Protein AF-X1KNB3-F1 (afdb_monomer)

InterPro domains:
  IPR004108 Iron hydrogenase, large subunit, C-terminal [PF02906] (6-120)
  IPR009016 Iron hydrogenase [SSF53920] (2-118)

Mean predicted aligned error: 5.31 Å

Nearest PDB structures (foldseek):
  8bj8-assembly1_A  TM=9.748E-01  e=2.072E-11  Desulfovibrio desulfuricans
  1hfe-assembly1_L  TM=9.754E-01  e=2.879E-11  Nitratidesulfovibrio vulgaris str. Hildenborough
  5la3-assembly2_B  TM=9.661E-01  e=1.814E-09  Clostridium pasteurianum
  6glz-assembly2_B  TM=9.683E-01  e=2.069E-09  Clostridium pasteurianum
  8zqd-assembly1_B  TM=9.636E-01  e=2.069E-09  Clostridium beijerinckii

Radius of gyration: 19.66 Å; Cα contacts (8 Å, |Δi|>4): 100; chains: 1; bounding box: 52×40×53 Å

Foldseek 3Di:
DCPPPDDPDDDDDDPVRVVVVCVVVVHPPVPDDDDQDDPPVRDDDPLRVQCPAFLSVVLSVVLVVQCVVVVDHDPDSDPPQRHDDDQKGWDWDDRPNDTDIDMTGDDDVSVVVVVVVVVVD

Organism: NCBI:txid412755

pLDDT: mean 92.34, std 6.71, range [53.78, 98.38]

Structure (mmCIF, N/CA/C/O backbone):
data_AF-X1KNB3-F1
#
_entry.id   AF-X1KNB3-F1
#
loop_
_atom_site.group_PDB
_atom_site.id
_atom_site.type_symbol
_atom_site.label_atom_id
_atom_site.label_alt_id
_atom_site.label_comp_id
_atom_site.label_asym_id
_atom_site.label_entity_id
_atom_site.label_seq_id
_atom_site.pdbx_PDB_ins_code
_atom_site.Cartn_x
_atom_site.Cartn_y
_atom_site.Cartn_z
_atom_site.occupancy
_atom_site.B_iso_or_equiv
_atom_site.auth_seq_id
_atom_site.auth_comp_id
_atom_site.auth_asym_id
_atom_site.auth_atom_id
_atom_site.pdbx_PDB_model_num
ATOM 1 N N . MET A 1 1 ? -8.804 16.640 -8.738 1.00 55.97 1 MET A N 1
ATOM 2 C CA . MET A 1 1 ? -7.573 16.547 -9.550 1.00 55.97 1 MET A CA 1
ATOM 3 C C . MET A 1 1 ? -7.376 17.792 -10.429 1.00 55.97 1 MET A C 1
ATOM 5 O O . MET A 1 1 ? -7.151 17.660 -11.626 1.00 55.97 1 MET A O 1
ATOM 9 N N . LYS A 1 2 ? -7.570 18.995 -9.856 1.00 53.78 2 LYS A N 1
ATOM 10 C CA . LYS A 1 2 ? -7.300 20.324 -10.455 1.00 53.78 2 LYS A CA 1
ATOM 11 C C . LYS A 1 2 ? -7.139 21.372 -9.338 1.00 53.78 2 LYS A C 1
ATOM 13 O O . LYS A 1 2 ? -7.703 22.459 -9.419 1.00 53.78 2 LYS A O 1
ATOM 18 N N . SER A 1 3 ? -6.466 21.023 -8.236 1.00 62.91 3 SER A N 1
ATOM 19 C CA . SER A 1 3 ? -6.394 21.924 -7.069 1.00 62.91 3 SER A CA 1
ATOM 20 C C . SER A 1 3 ? -5.585 23.198 -7.357 1.00 62.91 3 SER A C 1
ATOM 22 O O . SER A 1 3 ? -5.777 24.206 -6.688 1.00 62.91 3 SER A O 1
ATOM 24 N N . SER A 1 4 ? -4.705 23.154 -8.360 1.00 81.19 4 SER A N 1
ATOM 25 C CA . SER A 1 4 ? -3.796 24.229 -8.781 1.00 81.19 4 SER A CA 1
ATOM 26 C C . SER A 1 4 ? -4.141 24.824 -10.158 1.00 81.19 4 SER A C 1
ATOM 28 O O . SER A 1 4 ? -3.370 25.605 -10.707 1.00 81.19 4 SER A O 1
ATOM 30 N N . GLY A 1 5 ? -5.274 24.438 -10.759 1.00 88.38 5 GLY A N 1
ATOM 31 C CA . GLY A 1 5 ? -5.637 24.822 -12.132 1.00 88.38 5 GLY A CA 1
ATOM 32 C C . GLY A 1 5 ? -4.941 24.011 -13.236 1.00 88.38 5 GLY A C 1
ATOM 33 O O . GLY A 1 5 ? -5.310 24.147 -14.401 1.00 88.38 5 GLY A O 1
ATOM 34 N N . GLN A 1 6 ? -4.004 23.128 -12.879 1.00 88.50 6 GLN A N 1
ATOM 35 C CA . GLN A 1 6 ? -3.338 22.180 -13.779 1.00 88.50 6 GLN A CA 1
ATOM 36 C C . GLN A 1 6 ? -3.744 20.733 -13.455 1.00 88.50 6 GLN A C 1
ATOM 38 O O . GLN A 1 6 ? -4.414 20.482 -12.449 1.00 88.50 6 GLN A O 1
ATOM 43 N N . GLN A 1 7 ? -3.407 19.790 -14.339 1.00 89.38 7 GLN A N 1
ATOM 44 C CA . GLN A 1 7 ? -3.584 18.366 -14.054 1.00 89.38 7 GLN A CA 1
ATOM 45 C C . GLN A 1 7 ? -2.471 17.901 -13.114 1.00 89.38 7 GLN A C 1
ATOM 47 O O . GLN A 1 7 ? -1.306 18.177 -13.360 1.00 89.38 7 GLN A O 1
ATOM 52 N N . ASP A 1 8 ? -2.835 17.187 -12.048 1.00 90.62 8 ASP A N 1
ATOM 53 C CA . ASP A 1 8 ? -1.852 16.676 -11.080 1.00 90.62 8 ASP A CA 1
ATOM 54 C C . ASP A 1 8 ? -1.004 15.520 -11.667 1.00 90.62 8 ASP A C 1
ATOM 56 O O . ASP A 1 8 ? 0.074 15.223 -11.164 1.00 90.62 8 ASP A O 1
ATOM 60 N N . VAL A 1 9 ? -1.502 14.852 -12.721 1.00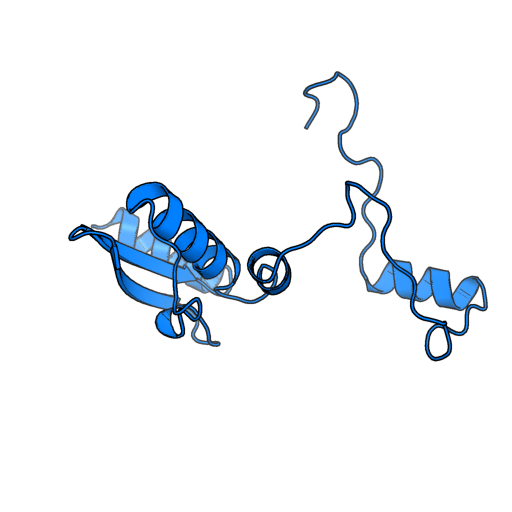 92.19 9 VAL A N 1
ATOM 61 C CA . VAL A 1 9 ? -0.835 13.760 -13.452 1.00 92.19 9 VAL A CA 1
ATOM 62 C C . VAL A 1 9 ? -1.107 13.926 -14.948 1.00 92.19 9 VAL A C 1
ATOM 64 O O . VAL A 1 9 ? -2.268 13.873 -15.360 1.00 92.19 9 VAL A O 1
ATOM 67 N N . ASP A 1 10 ? -0.055 14.088 -15.752 1.00 93.62 10 ASP A N 1
ATOM 68 C CA . ASP A 1 10 ? -0.169 14.269 -17.208 1.00 93.62 10 ASP A CA 1
ATOM 69 C C . ASP A 1 10 ? -0.355 12.944 -17.962 1.00 93.62 10 ASP A C 1
ATOM 71 O O . ASP A 1 10 ? -1.149 12.852 -18.899 1.00 93.62 10 ASP A O 1
ATOM 75 N N . VAL A 1 11 ? 0.383 11.901 -17.561 1.00 95.69 11 VAL A N 1
ATOM 76 C CA . VAL A 1 11 ? 0.422 10.598 -18.244 1.00 95.69 11 VAL A CA 1
ATOM 77 C C . VAL A 1 11 ? 0.556 9.468 -17.225 1.00 95.69 11 VAL A C 1
ATOM 79 O O . VAL A 1 11 ? 1.276 9.585 -16.238 1.00 95.69 11 VAL A O 1
ATOM 82 N N . VAL A 1 12 ? -0.110 8.341 -17.493 1.00 97.00 12 VAL A N 1
ATOM 83 C CA . VAL A 1 12 ? 0.016 7.100 -16.718 1.00 97.00 12 VAL A CA 1
ATOM 84 C C . VAL A 1 12 ? 0.479 5.984 -17.647 1.00 97.00 12 VAL A C 1
ATOM 86 O O . VAL A 1 12 ? -0.145 5.743 -18.677 1.00 97.00 12 VAL A O 1
ATOM 89 N N . LEU A 1 13 ? 1.553 5.291 -17.264 1.00 97.50 13 LEU A N 1
ATOM 90 C CA . LEU A 1 13 ? 2.061 4.115 -17.966 1.00 97.50 13 LEU A CA 1
ATOM 91 C C . LEU A 1 13 ? 1.861 2.869 -17.111 1.00 97.50 13 LEU A C 1
ATOM 93 O O . LEU A 1 13 ? 2.202 2.837 -15.929 1.00 97.50 13 LEU A O 1
ATOM 97 N N . THR A 1 14 ? 1.359 1.807 -17.725 1.00 98.19 14 THR A N 1
ATOM 98 C CA . THR A 1 14 ? 1.391 0.476 -17.125 1.00 98.19 14 THR A CA 1
ATOM 99 C C . THR A 1 14 ? 2.814 -0.079 -17.141 1.00 98.19 14 THR A C 1
ATOM 101 O O . THR A 1 14 ? 3.630 0.251 -18.005 1.00 98.19 14 THR A O 1
ATOM 104 N N . THR A 1 15 ? 3.103 -1.029 -16.248 1.00 97.44 15 THR A N 1
ATOM 105 C CA . THR A 1 15 ? 4.396 -1.735 -16.215 1.00 97.44 15 THR A CA 1
ATOM 106 C C . THR A 1 15 ? 4.763 -2.342 -17.574 1.00 97.44 15 THR A C 1
ATOM 108 O O . THR A 1 15 ? 5.929 -2.357 -17.961 1.00 97.44 15 THR A O 1
ATOM 111 N N . ARG A 1 16 ? 3.768 -2.814 -18.341 1.00 98.31 16 ARG A N 1
ATOM 112 C CA . ARG A 1 16 ? 3.988 -3.402 -19.673 1.00 98.31 16 ARG A CA 1
ATOM 113 C C . ARG A 1 16 ? 4.375 -2.363 -20.721 1.00 98.31 16 ARG A C 1
ATOM 115 O O . ARG A 1 16 ? 5.150 -2.688 -21.615 1.00 98.31 16 ARG A O 1
ATOM 122 N N . GLU A 1 17 ? 3.833 -1.153 -20.642 1.00 98.38 17 GLU A N 1
ATOM 123 C CA . GLU A 1 17 ? 4.187 -0.062 -21.556 1.00 98.38 17 GLU A CA 1
ATOM 124 C C . GLU A 1 17 ? 5.604 0.430 -21.281 1.00 98.38 17 GLU A C 1
ATOM 126 O O . GLU A 1 17 ? 6.410 0.478 -22.210 1.00 98.38 17 GLU A O 1
ATOM 131 N N . LEU A 1 18 ? 5.952 0.646 -20.009 1.00 97.94 18 LEU A N 1
ATOM 132 C CA . LEU A 1 18 ? 7.318 0.992 -19.618 1.00 97.94 18 LEU A CA 1
ATOM 133 C C . LEU A 1 18 ? 8.321 -0.082 -20.070 1.00 97.94 18 LEU A C 1
ATOM 135 O O . LEU A 1 18 ? 9.329 0.232 -20.699 1.00 97.94 18 LEU A O 1
ATOM 139 N N . ALA A 1 19 ? 8.013 -1.364 -19.849 1.00 97.81 19 ALA A N 1
ATOM 140 C CA . ALA A 1 19 ? 8.875 -2.462 -20.286 1.00 97.81 19 ALA A CA 1
ATOM 141 C C . ALA A 1 19 ? 9.082 -2.501 -21.813 1.00 97.81 19 ALA A C 1
ATOM 143 O O . ALA A 1 19 ? 10.146 -2.908 -22.280 1.00 97.81 19 ALA A O 1
ATOM 144 N N . ARG A 1 20 ? 8.090 -2.086 -22.614 1.00 98.25 20 ARG A N 1
ATOM 145 C CA . ARG A 1 20 ? 8.250 -1.963 -24.074 1.00 98.25 20 ARG A CA 1
ATOM 146 C C . ARG A 1 20 ? 9.173 -0.805 -24.438 1.00 98.25 20 ARG A C 1
ATOM 148 O O . ARG A 1 20 ? 10.022 -0.998 -25.300 1.00 98.25 20 ARG A O 1
ATOM 155 N N . MET A 1 21 ? 9.047 0.341 -23.769 1.00 98.12 21 MET A N 1
ATOM 156 C CA . MET A 1 21 ? 9.913 1.503 -24.000 1.00 98.12 21 MET A CA 1
ATOM 157 C C . MET A 1 21 ? 11.377 1.183 -23.689 1.00 98.12 21 MET A C 1
ATOM 159 O O . MET A 1 21 ? 12.241 1.446 -24.519 1.00 98.12 21 MET A O 1
ATOM 163 N N . VAL A 1 22 ? 11.647 0.531 -22.551 1.00 97.88 22 VAL A N 1
ATOM 164 C CA . VAL A 1 22 ? 12.998 0.076 -22.165 1.00 97.88 22 VAL A CA 1
ATOM 165 C C . VAL A 1 22 ? 13.608 -0.817 -23.253 1.00 97.88 22 VAL A C 1
ATOM 167 O O . VAL A 1 22 ? 14.736 -0.591 -23.686 1.00 97.88 22 VAL A O 1
ATOM 170 N N . LYS A 1 23 ? 12.834 -1.784 -23.768 1.00 97.19 23 LYS A N 1
ATOM 171 C CA . LYS A 1 23 ? 13.276 -2.672 -24.857 1.00 97.19 23 LYS A CA 1
ATOM 172 C C . LYS A 1 23 ? 13.5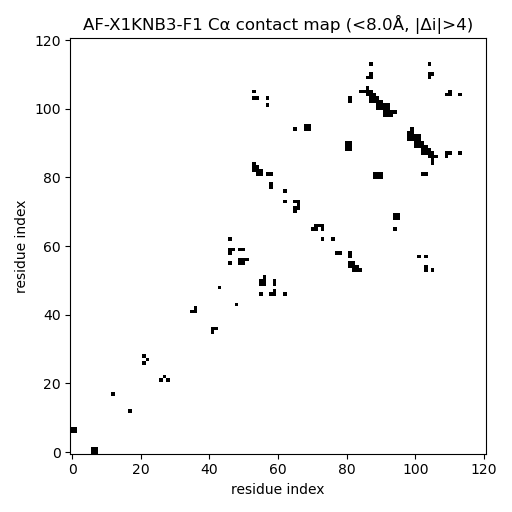11 -1.930 -26.173 1.00 97.19 23 LYS A C 1
ATOM 174 O O . LYS A 1 23 ? 14.492 -2.206 -26.853 1.00 97.19 23 LYS A O 1
ATOM 179 N N . GLN A 1 24 ? 12.625 -1.006 -26.545 1.00 98.06 24 GLN A N 1
ATOM 180 C CA . GLN A 1 24 ? 12.748 -0.214 -27.775 1.00 98.06 24 GLN A CA 1
ATOM 181 C C . GLN A 1 24 ? 13.941 0.745 -27.738 1.00 98.06 24 GLN A C 1
ATOM 183 O O . GLN A 1 24 ? 14.550 0.990 -28.774 1.00 98.06 24 GLN A O 1
ATOM 188 N N . ALA A 1 25 ? 14.297 1.243 -26.554 1.00 97.94 25 ALA A N 1
ATOM 189 C CA . ALA A 1 25 ? 15.484 2.060 -26.337 1.00 97.94 25 ALA A CA 1
ATOM 190 C C . ALA A 1 25 ? 16.798 1.252 -26.364 1.00 97.94 25 ALA A C 1
ATOM 192 O O . ALA A 1 25 ? 17.870 1.843 -26.289 1.00 97.94 25 ALA A O 1
ATOM 193 N N . GLY A 1 26 ? 16.735 -0.084 -26.467 1.00 97.19 26 GLY A N 1
ATOM 194 C CA . GLY A 1 26 ? 17.919 -0.947 -26.464 1.00 97.19 26 GLY A CA 1
ATOM 195 C C . GLY A 1 26 ? 18.612 -1.042 -25.101 1.00 97.19 26 GLY A C 1
ATOM 196 O O . GLY A 1 26 ? 19.798 -1.355 -25.048 1.00 97.19 26 GLY A O 1
ATOM 197 N N . ILE A 1 27 ? 17.896 -0.760 -24.008 1.00 97.50 27 ILE A N 1
ATOM 198 C CA . ILE A 1 27 ? 18.447 -0.775 -22.649 1.00 97.50 27 ILE A CA 1
ATOM 199 C C . ILE A 1 27 ? 18.502 -2.215 -22.126 1.00 97.50 27 ILE A C 1
ATOM 201 O O . ILE A 1 27 ? 17.477 -2.901 -22.051 1.00 97.50 27 ILE A O 1
ATOM 205 N N . ASP A 1 28 ? 19.688 -2.653 -21.700 1.00 96.56 28 ASP A N 1
ATOM 206 C CA . ASP A 1 28 ? 19.882 -3.929 -21.007 1.00 96.56 28 ASP A CA 1
ATOM 207 C C . ASP A 1 28 ? 19.523 -3.807 -19.522 1.00 96.56 28 ASP A C 1
ATOM 209 O O . ASP A 1 28 ? 20.377 -3.638 -18.656 1.00 96.56 28 ASP A O 1
ATOM 213 N N . PHE A 1 29 ? 18.222 -3.881 -19.239 1.00 96.06 29 PHE A N 1
ATOM 214 C CA . PHE A 1 29 ? 17.677 -3.690 -17.894 1.00 96.06 29 PHE A CA 1
ATOM 215 C C . PHE A 1 29 ? 18.235 -4.670 -16.850 1.00 96.06 29 PHE A C 1
ATOM 217 O O . PHE A 1 29 ? 18.309 -4.325 -15.677 1.00 96.06 29 PHE A O 1
ATOM 224 N N . VAL A 1 30 ? 18.613 -5.887 -17.257 1.00 96.12 30 VAL A N 1
ATOM 225 C CA . VAL A 1 30 ? 19.070 -6.939 -16.329 1.00 96.12 30 VAL A CA 1
ATOM 226 C C . VAL A 1 30 ? 20.437 -6.604 -15.736 1.00 96.12 30 VAL A C 1
ATOM 228 O O . VAL A 1 30 ? 20.707 -6.970 -14.596 1.00 96.12 30 VAL A O 1
ATOM 231 N N . ASN A 1 31 ? 21.278 -5.902 -16.497 1.00 96.94 31 ASN A N 1
ATOM 232 C CA . ASN A 1 31 ? 22.660 -5.599 -16.127 1.00 96.94 31 ASN A CA 1
ATOM 233 C C . ASN A 1 31 ? 22.879 -4.122 -15.763 1.00 96.94 31 ASN A C 1
ATOM 235 O O . ASN A 1 31 ? 24.022 -3.668 -15.701 1.00 96.94 31 ASN A O 1
ATOM 239 N N . LEU A 1 32 ? 21.805 -3.358 -15.538 1.00 96.31 32 LEU A N 1
ATOM 240 C CA . LEU A 1 32 ? 21.920 -1.986 -15.046 1.00 96.31 32 LEU A CA 1
ATOM 241 C C . LEU A 1 32 ? 22.496 -1.965 -13.627 1.00 96.31 32 LEU A C 1
ATOM 243 O O . LEU A 1 32 ? 22.169 -2.804 -12.789 1.00 96.31 32 LEU A O 1
ATOM 247 N N . VAL A 1 33 ? 23.341 -0.971 -13.362 1.00 96.88 33 VAL A N 1
ATOM 248 C CA . VAL A 1 33 ? 23.833 -0.693 -12.011 1.00 96.88 33 VAL A CA 1
ATOM 249 C C . VAL A 1 33 ? 22.696 -0.074 -11.199 1.00 96.88 33 VAL A C 1
ATOM 251 O O . VAL A 1 33 ? 21.925 0.730 -11.719 1.00 96.88 33 VAL A O 1
ATOM 254 N N . GLU A 1 34 ? 22.582 -0.458 -9.928 1.00 95.19 34 GLU A N 1
ATOM 255 C CA . GLU A 1 34 ? 21.610 0.151 -9.024 1.00 95.19 34 GLU A CA 1
ATOM 256 C C . GLU A 1 34 ? 21.957 1.616 -8.749 1.00 95.19 34 GLU A C 1
ATOM 258 O O . GLU A 1 34 ? 23.102 1.965 -8.452 1.00 95.19 34 GLU A O 1
ATOM 263 N N . GLU A 1 35 ? 20.937 2.467 -8.784 1.00 94.19 35 GLU A N 1
ATOM 264 C CA . GLU A 1 35 ? 21.040 3.883 -8.454 1.00 94.19 35 GLU A CA 1
ATOM 265 C C . GLU A 1 35 ? 19.994 4.256 -7.402 1.00 94.19 35 GLU A C 1
ATOM 267 O O . GLU A 1 35 ? 18.977 3.580 -7.222 1.00 94.19 35 GLU A O 1
ATOM 272 N N . LYS A 1 36 ? 20.260 5.339 -6.670 1.00 93.38 36 LYS A N 1
ATOM 273 C CA . LYS A 1 36 ? 19.316 5.871 -5.685 1.00 93.38 36 LYS A CA 1
ATOM 274 C C . LYS A 1 36 ? 18.248 6.702 -6.387 1.00 93.38 36 LYS A C 1
ATOM 276 O O . LYS A 1 36 ? 18.541 7.398 -7.351 1.00 93.38 36 LYS A O 1
ATOM 281 N N . PHE A 1 37 ? 17.033 6.674 -5.849 1.00 91.69 37 PHE A N 1
ATOM 282 C CA . PHE A 1 37 ? 15.997 7.628 -6.237 1.00 91.69 37 PHE A CA 1
ATOM 283 C C . PHE A 1 37 ? 16.366 9.054 -5.801 1.00 91.69 37 PHE A C 1
ATOM 285 O O . PHE A 1 37 ? 17.085 9.241 -4.817 1.00 91.69 37 PHE A O 1
ATOM 292 N N . ASP A 1 38 ? 15.826 10.048 -6.505 1.00 93.44 38 ASP A N 1
ATOM 293 C CA . ASP A 1 38 ? 16.049 11.464 -6.209 1.00 93.44 38 ASP A CA 1
ATOM 294 C C . ASP A 1 38 ? 15.398 11.907 -4.891 1.00 93.44 38 ASP A C 1
ATOM 296 O O . ASP A 1 38 ? 14.261 11.551 -4.576 1.00 93.44 38 ASP A O 1
ATOM 300 N N . GLU A 1 39 ? 16.076 12.767 -4.134 1.00 92.31 39 GLU A N 1
ATOM 301 C CA . GLU A 1 39 ? 15.509 13.402 -2.943 1.00 92.31 39 GLU A CA 1
ATOM 302 C C . GLU A 1 39 ? 14.748 14.697 -3.300 1.00 92.31 39 GLU A C 1
ATOM 304 O O . GLU A 1 39 ? 15.179 15.445 -4.179 1.00 92.31 39 GLU A O 1
ATOM 309 N N . PRO A 1 40 ? 13.622 15.008 -2.619 1.00 87.38 40 PRO A N 1
ATOM 310 C CA . PRO A 1 40 ? 13.063 14.296 -1.462 1.00 87.38 40 PRO A CA 1
ATOM 311 C C . PRO A 1 40 ? 12.036 13.200 -1.813 1.00 87.38 40 PRO A C 1
ATOM 313 O O . PRO A 1 40 ? 11.595 12.476 -0.924 1.00 87.38 40 PRO A O 1
ATOM 316 N N . LEU A 1 41 ? 11.620 13.081 -3.077 1.00 88.75 41 LEU A N 1
ATOM 317 C CA . LEU A 1 41 ? 10.458 12.264 -3.470 1.00 88.75 41 LEU A CA 1
ATOM 318 C C . LEU A 1 41 ? 10.750 10.761 -3.621 1.00 88.75 41 LEU A C 1
ATOM 320 O O . LEU A 1 41 ? 9.823 9.972 -3.775 1.00 88.75 41 LEU A O 1
ATOM 324 N N . GLY A 1 42 ? 12.016 10.358 -3.554 1.00 83.69 42 GLY A N 1
ATOM 325 C CA . GLY A 1 42 ? 12.472 8.971 -3.602 1.00 83.69 42 GLY A CA 1
ATOM 326 C C . GLY A 1 42 ? 12.518 8.260 -2.249 1.00 83.69 42 GLY A C 1
ATOM 327 O O . GLY A 1 42 ? 12.791 7.060 -2.194 1.00 83.69 42 GLY A O 1
ATOM 328 N N . ILE A 1 43 ? 12.275 8.977 -1.148 1.00 88.94 43 ILE A N 1
ATOM 329 C CA . ILE A 1 43 ? 12.331 8.418 0.205 1.00 88.94 43 ILE A CA 1
ATOM 330 C C . ILE A 1 43 ? 11.071 7.580 0.460 1.00 88.94 43 ILE A C 1
ATOM 332 O O . ILE A 1 43 ? 9.949 8.067 0.338 1.00 88.94 43 ILE A O 1
ATOM 336 N N . SER A 1 44 ? 11.255 6.320 0.856 1.00 89.06 44 SER A N 1
ATOM 337 C CA . SER A 1 44 ? 10.174 5.370 1.145 1.00 89.06 44 SER A CA 1
ATOM 338 C C . SER A 1 44 ? 10.386 4.684 2.498 1.00 89.06 44 SER A C 1
ATOM 340 O O . SER A 1 44 ? 11.501 4.626 3.017 1.00 89.06 44 SER A O 1
ATOM 342 N N . THR A 1 45 ? 9.313 4.151 3.081 1.00 91.50 45 THR A N 1
ATOM 343 C CA . THR A 1 45 ? 9.332 3.392 4.341 1.00 91.50 45 THR A CA 1
ATOM 344 C C . THR A 1 45 ? 8.896 1.948 4.104 1.00 91.50 45 THR A C 1
ATOM 346 O O . THR A 1 45 ? 8.235 1.641 3.113 1.00 91.50 45 THR A O 1
ATOM 349 N N . GLY A 1 46 ? 9.179 1.046 5.050 1.00 88.31 46 GLY A N 1
ATOM 350 C CA . GLY A 1 46 ? 8.695 -0.339 4.960 1.00 88.31 46 GLY A CA 1
ATOM 351 C C . GLY A 1 46 ? 7.166 -0.448 4.851 1.00 88.31 46 GLY A C 1
ATOM 352 O O . GLY A 1 46 ? 6.665 -1.357 4.196 1.00 88.31 46 GLY A O 1
ATOM 353 N N . ALA A 1 47 ? 6.425 0.503 5.432 1.00 88.62 47 ALA A N 1
ATOM 354 C CA . ALA A 1 47 ? 4.971 0.586 5.299 1.00 88.62 47 ALA A CA 1
ATOM 355 C C . ALA A 1 47 ? 4.533 1.003 3.879 1.00 88.62 47 ALA A C 1
ATOM 357 O O . ALA A 1 47 ? 3.568 0.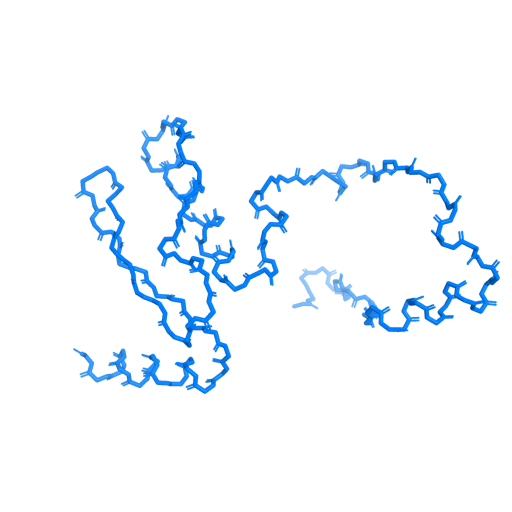458 3.348 1.00 88.62 47 ALA A O 1
ATOM 358 N N . ALA A 1 48 ? 5.264 1.921 3.238 1.00 89.25 48 ALA A N 1
ATOM 359 C CA . ALA A 1 48 ? 5.003 2.317 1.854 1.00 89.25 48 ALA A CA 1
ATOM 360 C C . ALA A 1 48 ? 5.325 1.185 0.861 1.00 89.25 48 ALA A C 1
ATOM 362 O O . ALA A 1 48 ? 4.589 0.976 -0.100 1.00 89.25 48 ALA A O 1
ATOM 363 N N . THR A 1 49 ? 6.368 0.391 1.119 1.00 91.44 49 THR A N 1
ATOM 364 C CA . THR A 1 49 ? 6.747 -0.741 0.258 1.00 91.44 49 THR A CA 1
ATOM 365 C C . THR A 1 49 ? 5.667 -1.826 0.183 1.00 91.44 49 THR A C 1
ATOM 367 O O . THR A 1 49 ? 5.452 -2.408 -0.878 1.00 91.44 49 THR A O 1
ATOM 370 N N . ILE A 1 50 ? 4.953 -2.103 1.279 1.00 91.62 50 ILE A N 1
ATOM 371 C CA . ILE A 1 50 ? 3.941 -3.175 1.316 1.00 91.62 50 ILE A CA 1
ATOM 372 C C . ILE A 1 50 ? 2.575 -2.760 0.755 1.00 91.62 50 ILE A C 1
ATOM 374 O O . ILE A 1 50 ? 1.695 -3.608 0.624 1.00 91.62 50 ILE A O 1
ATOM 378 N N . PHE A 1 51 ? 2.384 -1.487 0.399 1.00 91.56 51 PHE A N 1
ATOM 379 C CA . PHE A 1 51 ? 1.076 -0.892 0.101 1.00 91.56 51 PHE A CA 1
ATOM 380 C C . PHE A 1 51 ? 0.305 -1.598 -1.028 1.00 91.56 51 PHE A C 1
ATOM 382 O O . PHE A 1 51 ? -0.918 -1.694 -0.977 1.00 91.56 51 PHE A O 1
ATOM 389 N N . ALA A 1 52 ? 1.016 -2.121 -2.033 1.00 90.00 52 ALA A N 1
ATOM 390 C CA . ALA A 1 52 ? 0.425 -2.784 -3.199 1.00 90.00 52 ALA A CA 1
ATOM 391 C C . ALA A 1 52 ? -0.010 -4.243 -2.950 1.00 90.00 52 ALA A C 1
ATOM 393 O O . ALA A 1 52 ? -0.713 -4.821 -3.780 1.00 90.00 52 ALA A O 1
ATOM 394 N N . A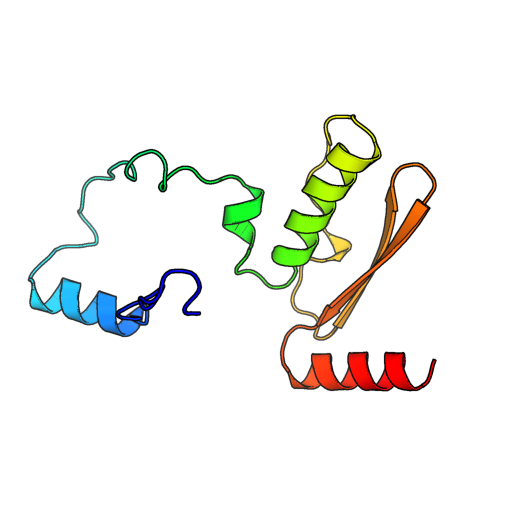SN A 1 53 ? 0.377 -4.845 -1.822 1.00 92.06 53 ASN A N 1
ATOM 395 C CA . ASN A 1 53 ? -0.065 -6.188 -1.460 1.00 92.06 53 ASN A CA 1
ATOM 396 C C . ASN A 1 53 ? -1.453 -6.132 -0.814 1.00 92.06 53 ASN A C 1
ATOM 398 O O . ASN A 1 53 ? -1.802 -5.172 -0.124 1.00 92.06 53 ASN A O 1
ATOM 402 N N . THR A 1 54 ? -2.260 -7.181 -0.990 1.00 92.56 54 THR A N 1
ATOM 403 C CA . THR A 1 54 ? -3.563 -7.242 -0.317 1.00 92.56 54 THR A CA 1
ATOM 404 C C . THR A 1 54 ? -3.382 -7.223 1.207 1.00 92.56 54 THR A C 1
ATOM 406 O O . THR A 1 54 ? -2.602 -7.991 1.763 1.00 92.56 54 THR A O 1
ATOM 409 N N . GLY A 1 55 ? -4.062 -6.286 1.875 1.00 92.88 55 GLY A N 1
ATOM 410 C CA . GLY A 1 55 ? -3.880 -6.007 3.306 1.00 92.88 55 GLY A CA 1
ATOM 411 C C . GLY A 1 55 ? -2.758 -5.023 3.645 1.00 92.88 55 GLY A C 1
ATOM 412 O O . GLY A 1 55 ? -2.771 -4.464 4.736 1.00 92.88 55 GLY A O 1
ATOM 413 N N . GLY A 1 56 ? -1.853 -4.720 2.711 1.00 94.12 56 GLY A N 1
ATOM 414 C CA . GLY A 1 56 ? -0.704 -3.845 2.949 1.00 94.12 56 GLY A CA 1
ATOM 415 C C . GLY A 1 56 ? -1.075 -2.406 3.306 1.00 94.12 56 GLY A C 1
ATOM 416 O O . GLY A 1 56 ? -0.481 -1.827 4.209 1.00 94.12 56 GLY A O 1
ATOM 417 N N . VAL A 1 57 ? -2.113 -1.849 2.671 1.00 95.19 57 VAL A N 1
ATOM 418 C CA . VAL A 1 57 ? -2.660 -0.528 3.039 1.00 95.19 57 VAL A CA 1
ATOM 419 C C . VAL A 1 57 ? -3.185 -0.517 4.476 1.00 95.19 57 VAL A C 1
ATOM 421 O O . VAL A 1 57 ? -2.921 0.423 5.221 1.00 95.19 57 VAL A O 1
ATOM 424 N N . MET A 1 58 ? -3.917 -1.564 4.872 1.00 96.00 58 MET A N 1
ATOM 425 C CA . MET A 1 58 ? -4.471 -1.677 6.223 1.00 96.00 58 MET A CA 1
ATOM 426 C C . MET A 1 58 ? -3.348 -1.816 7.253 1.00 96.00 58 MET A C 1
ATOM 428 O O . MET A 1 58 ? -3.354 -1.126 8.264 1.00 96.00 58 MET A O 1
ATOM 432 N N . GLU A 1 59 ? -2.346 -2.648 6.969 1.00 95.06 59 GLU A N 1
ATOM 433 C CA . GLU A 1 59 ? -1.167 -2.809 7.819 1.00 95.06 59 GLU A CA 1
ATOM 434 C C . GLU A 1 59 ? -0.384 -1.498 7.978 1.00 95.06 59 GLU A C 1
ATOM 436 O O . GLU A 1 59 ? -0.044 -1.117 9.095 1.00 95.06 59 GLU A O 1
ATOM 441 N N . ALA A 1 60 ? -0.148 -0.765 6.886 1.00 94.62 60 ALA A N 1
ATOM 442 C CA . ALA A 1 60 ? 0.501 0.542 6.932 1.00 94.62 60 ALA A CA 1
ATOM 443 C C . ALA A 1 60 ? -0.287 1.541 7.798 1.00 94.62 60 ALA A C 1
ATOM 445 O O . ALA A 1 60 ? 0.299 2.229 8.633 1.00 94.62 60 ALA A O 1
ATOM 446 N N . ALA A 1 61 ? -1.615 1.577 7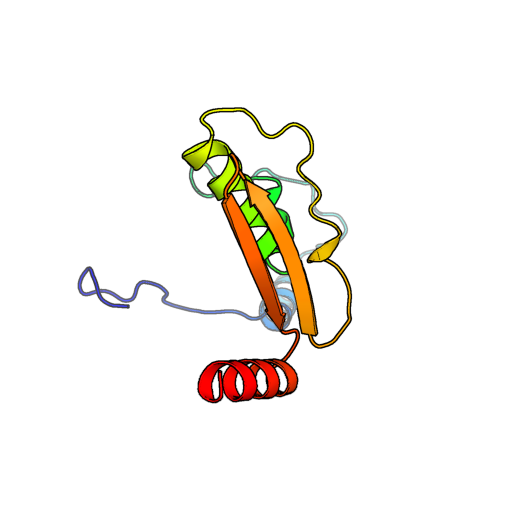.642 1.00 94.31 61 ALA A N 1
ATOM 447 C CA . ALA A 1 61 ? -2.485 2.433 8.441 1.00 94.31 61 ALA A CA 1
ATOM 448 C C . ALA A 1 61 ? -2.453 2.064 9.931 1.00 94.31 61 ALA A C 1
ATOM 450 O O . ALA A 1 61 ? -2.368 2.957 10.768 1.00 94.31 61 ALA A O 1
ATOM 451 N N . LEU A 1 62 ? -2.468 0.770 10.268 1.00 94.12 62 LEU A N 1
ATOM 452 C CA . LEU A 1 62 ? -2.390 0.282 11.648 1.00 94.12 62 LEU A CA 1
ATOM 453 C C . LEU A 1 62 ? -1.057 0.635 12.311 1.00 94.12 62 LEU A C 1
ATOM 455 O O . LEU A 1 62 ? -1.059 1.114 13.444 1.00 94.12 62 LEU A O 1
ATOM 459 N N . ARG A 1 63 ? 0.065 0.473 11.592 1.00 94.31 63 ARG A N 1
ATOM 460 C CA . ARG A 1 63 ? 1.396 0.873 12.077 1.00 94.31 63 ARG A CA 1
ATOM 461 C C . ARG A 1 63 ? 1.419 2.352 12.459 1.00 94.31 63 ARG A C 1
ATOM 463 O O . ARG A 1 63 ? 1.824 2.693 13.563 1.00 94.31 63 ARG A O 1
ATOM 470 N N . SER A 1 64 ? 0.937 3.225 11.573 1.00 93.50 64 SER A N 1
ATOM 471 C CA . SER A 1 64 ? 0.903 4.667 11.840 1.00 93.50 64 SER A CA 1
ATOM 472 C C . SER A 1 64 ? -0.108 5.045 12.924 1.00 93.50 64 SER A C 1
ATOM 474 O O . SER A 1 64 ? 0.206 5.854 13.792 1.00 93.50 64 SER A O 1
ATOM 476 N N . ALA A 1 65 ? -1.310 4.464 12.903 1.00 92.94 65 ALA A N 1
ATOM 477 C CA . ALA A 1 65 ? -2.347 4.753 13.889 1.00 92.94 65 ALA A CA 1
ATOM 478 C C . ALA A 1 65 ? -1.899 4.382 15.307 1.00 92.94 65 ALA A C 1
ATOM 480 O O . ALA A 1 65 ? -2.136 5.158 16.229 1.00 92.94 65 ALA A O 1
ATOM 481 N N . TYR A 1 66 ? -1.210 3.248 15.478 1.00 93.12 66 TYR A N 1
ATOM 482 C CA . TYR A 1 66 ? -0.678 2.838 16.775 1.00 93.12 66 TYR A CA 1
ATOM 483 C C . TYR A 1 66 ? 0.257 3.899 17.362 1.00 93.12 66 TYR A C 1
ATOM 485 O O . TYR A 1 66 ? 0.051 4.333 18.495 1.00 93.12 66 TYR A O 1
ATOM 493 N N . GLU A 1 67 ? 1.257 4.352 16.603 1.00 93.00 67 GLU A N 1
ATOM 494 C CA . GLU A 1 67 ? 2.235 5.320 17.116 1.00 93.00 67 GLU A CA 1
ATOM 495 C C . GLU A 1 67 ? 1.613 6.699 17.359 1.00 93.00 67 GLU A C 1
ATOM 497 O O . GLU A 1 67 ? 1.919 7.342 18.362 1.00 93.00 67 GLU A O 1
ATOM 502 N N . ILE A 1 68 ? 0.692 7.137 16.491 1.00 93.38 68 ILE A N 1
ATOM 503 C CA . ILE A 1 68 ? -0.011 8.421 16.641 1.00 93.38 68 ILE A CA 1
ATOM 504 C C . ILE A 1 68 ? -0.899 8.427 17.891 1.00 93.38 68 ILE A C 1
ATOM 506 O O . ILE A 1 68 ? -0.927 9.422 18.612 1.00 93.38 68 ILE A O 1
ATOM 510 N N . VAL A 1 69 ? -1.634 7.340 18.144 1.00 92.81 69 VAL A N 1
ATOM 511 C CA . VAL A 1 69 ? -2.571 7.249 19.275 1.00 92.81 69 VAL A CA 1
ATOM 512 C C . VAL A 1 69 ? -1.827 7.034 20.589 1.00 92.81 69 VAL A C 1
ATOM 514 O O . VAL A 1 69 ? -2.107 7.717 21.568 1.00 92.81 69 VAL A O 1
ATOM 517 N N . THR A 1 70 ? -0.869 6.106 20.617 1.00 91.88 70 THR A N 1
ATOM 518 C CA . THR A 1 70 ? -0.178 5.725 21.860 1.00 91.88 70 THR A CA 1
ATOM 519 C C . THR A 1 70 ? 0.982 6.655 22.218 1.00 91.88 70 THR A C 1
ATOM 521 O O . THR A 1 70 ? 1.433 6.652 23.365 1.00 91.88 70 THR A O 1
ATOM 524 N N . GLY A 1 71 ? 1.533 7.387 21.241 1.00 93.06 71 GLY A N 1
ATOM 525 C CA . GLY A 1 71 ? 2.798 8.115 21.374 1.00 93.06 71 GLY A CA 1
ATOM 526 C C . GLY A 1 71 ? 4.020 7.210 21.592 1.00 93.06 71 GLY A C 1
ATOM 527 O O . GLY A 1 71 ? 5.093 7.705 21.938 1.00 93.06 71 GLY A O 1
ATOM 528 N N . LYS A 1 72 ? 3.867 5.887 21.443 1.00 91.38 72 LYS A N 1
ATOM 529 C CA . LYS A 1 72 ? 4.912 4.879 21.662 1.00 91.38 72 LYS A CA 1
ATOM 530 C C . LYS A 1 72 ? 5.354 4.301 20.325 1.00 91.38 72 LYS A C 1
ATOM 532 O O . LYS A 1 72 ? 4.537 4.092 19.436 1.00 91.38 72 LYS A O 1
ATOM 537 N N . VAL A 1 73 ? 6.641 3.979 20.227 1.00 91.25 73 VAL A N 1
ATOM 538 C CA . VAL A 1 73 ? 7.196 3.270 19.069 1.00 91.25 73 VAL A CA 1
ATOM 539 C C . VAL A 1 73 ? 6.615 1.860 19.020 1.00 91.25 73 VAL A C 1
ATOM 541 O O . VAL A 1 73 ? 6.631 1.144 20.027 1.00 91.25 73 VAL A O 1
ATOM 544 N N . LEU A 1 74 ? 6.107 1.459 17.857 1.00 90.25 74 LEU A N 1
ATOM 545 C CA . LEU A 1 74 ? 5.589 0.115 17.647 1.00 90.25 74 LEU A CA 1
ATOM 546 C C . LEU A 1 74 ? 6.760 -0.866 17.493 1.00 90.25 74 LEU A C 1
ATOM 548 O O . LEU A 1 74 ? 7.542 -0.771 16.551 1.00 90.25 74 LEU A O 1
ATOM 552 N N . THR A 1 75 ? 6.893 -1.815 18.421 1.00 87.69 75 THR A N 1
ATOM 553 C CA . THR A 1 75 ? 8.014 -2.772 18.416 1.00 87.69 75 THR A CA 1
ATOM 554 C C . THR A 1 75 ? 7.817 -3.918 17.432 1.00 87.69 75 THR A C 1
ATOM 556 O O . THR A 1 75 ? 8.785 -4.367 16.825 1.00 87.69 75 THR A O 1
ATOM 559 N N . ASP A 1 76 ? 6.579 -4.393 17.284 1.00 88.56 76 ASP A N 1
ATOM 560 C CA . ASP A 1 76 ? 6.209 -5.417 16.310 1.00 88.56 76 ASP A CA 1
ATOM 561 C C . ASP A 1 76 ? 5.316 -4.794 15.241 1.00 88.56 76 ASP A C 1
ATOM 563 O O . ASP A 1 76 ? 4.181 -4.395 15.496 1.00 88.56 76 ASP A O 1
ATOM 567 N N . VAL A 1 77 ? 5.872 -4.664 14.043 1.00 89.00 77 VAL A N 1
ATOM 568 C CA . VAL A 1 77 ? 5.217 -3.998 12.919 1.00 89.00 77 VAL A CA 1
ATOM 569 C C . VAL A 1 77 ? 4.394 -4.970 12.069 1.00 89.00 77 VAL A C 1
ATOM 571 O O . VAL A 1 77 ? 3.709 -4.530 11.143 1.00 89.00 77 VAL A O 1
ATOM 574 N N . GLU A 1 78 ? 4.463 -6.279 12.327 1.00 90.81 78 GLU A N 1
ATOM 575 C CA . GLU A 1 78 ? 3.844 -7.296 11.481 1.00 90.81 78 GLU A CA 1
ATOM 576 C C . GLU A 1 78 ? 2.417 -7.635 11.924 1.00 90.81 78 GLU A C 1
ATOM 578 O O . GLU A 1 78 ? 2.172 -8.426 12.830 1.00 90.81 78 GLU A O 1
ATOM 583 N N . PHE A 1 79 ? 1.431 -7.107 11.199 1.00 91.12 79 PHE A N 1
ATOM 584 C CA . PHE A 1 79 ? 0.029 -7.464 11.418 1.00 91.12 79 PHE A CA 1
ATOM 585 C C . PHE A 1 79 ? -0.362 -8.655 10.535 1.00 91.12 79 PHE A C 1
ATOM 587 O O . PHE A 1 79 ? -1.011 -8.508 9.498 1.00 91.12 79 PHE A O 1
ATOM 594 N N . HIS A 1 80 ? 0.029 -9.868 10.934 1.00 91.88 80 HIS A N 1
ATOM 595 C CA . HIS A 1 80 ? -0.235 -11.080 10.143 1.00 91.88 80 HIS A CA 1
ATOM 596 C C . HIS A 1 80 ? -1.723 -11.324 9.851 1.00 91.88 80 HIS A C 1
ATOM 598 O O . HIS A 1 80 ? -2.048 -11.874 8.803 1.00 91.88 80 HIS A O 1
ATOM 604 N N . SER A 1 81 ? -2.624 -10.875 10.729 1.00 91.00 81 SER A N 1
ATOM 605 C CA . SER A 1 81 ? -4.077 -11.048 10.596 1.00 91.00 81 SER A CA 1
ATOM 606 C C . SER A 1 81 ? -4.690 -10.345 9.377 1.00 91.00 81 SER A C 1
ATOM 608 O O . SER A 1 81 ? -5.769 -10.730 8.930 1.00 91.00 81 SER A O 1
ATOM 610 N N . VAL A 1 82 ? -4.017 -9.334 8.812 1.00 92.12 82 VAL A N 1
ATOM 611 C CA . VAL A 1 82 ? -4.490 -8.620 7.610 1.00 92.12 82 VAL A CA 1
ATOM 612 C C . VAL A 1 82 ? -3.800 -9.079 6.323 1.00 92.12 82 VAL A C 1
ATOM 614 O O . VAL A 1 82 ? -4.281 -8.761 5.229 1.00 92.12 82 VAL A O 1
ATOM 617 N N . ARG A 1 83 ? -2.723 -9.867 6.431 1.00 92.50 83 ARG A N 1
ATOM 618 C CA . ARG A 1 83 ? -2.007 -10.476 5.300 1.00 92.50 83 ARG A CA 1
ATOM 619 C C . ARG A 1 83 ? -2.698 -11.770 4.855 1.00 92.50 83 ARG A C 1
ATOM 621 O O . ARG A 1 83 ? -3.402 -12.403 5.629 1.00 92.50 83 ARG A O 1
ATOM 628 N N . GLY A 1 84 ? -2.464 -12.186 3.611 1.00 90.69 84 GLY A N 1
ATOM 629 C CA . GLY A 1 84 ? -2.956 -13.463 3.082 1.00 90.69 84 GLY A CA 1
ATOM 630 C C . GLY A 1 84 ? -3.760 -13.320 1.796 1.00 90.69 84 GLY A C 1
ATOM 631 O O . GLY A 1 84 ? -3.847 -12.241 1.216 1.00 90.69 84 GLY A O 1
ATOM 632 N N . TRP A 1 85 ? -4.345 -14.427 1.339 1.00 91.94 85 TRP A N 1
ATOM 633 C CA . TRP A 1 85 ? -5.043 -14.508 0.050 1.00 91.94 85 TRP A CA 1
ATOM 634 C C . TRP A 1 85 ? -6.538 -14.817 0.172 1.00 91.94 85 TRP A C 1
ATOM 636 O O . TRP A 1 85 ? -7.213 -14.881 -0.857 1.00 91.94 85 TRP A O 1
ATOM 646 N N . GLU A 1 86 ? -7.086 -14.973 1.388 1.00 92.38 86 GLU A N 1
ATOM 647 C CA . GLU A 1 86 ? -8.537 -15.108 1.550 1.00 92.38 86 GLU A CA 1
ATOM 648 C C . GLU A 1 86 ? -9.283 -13.913 0.938 1.00 92.38 86 GLU A C 1
ATOM 650 O O . GLU A 1 86 ? -8.774 -12.790 0.854 1.00 92.38 86 GLU A O 1
ATOM 655 N N . GLY A 1 87 ? -10.515 -14.155 0.494 1.00 93.25 87 GLY A N 1
ATOM 656 C CA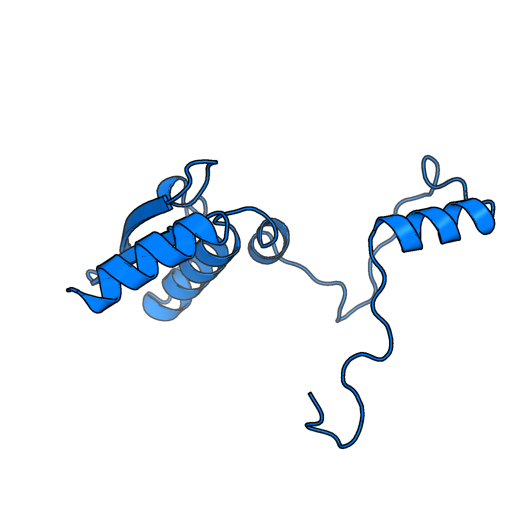 . GLY A 1 87 ? -11.325 -13.124 -0.148 1.00 93.25 87 GLY A CA 1
ATOM 657 C C . GLY A 1 87 ? -11.698 -11.973 0.787 1.00 93.25 87 GLY A C 1
ATOM 658 O O . GLY A 1 87 ? -11.655 -10.812 0.384 1.00 93.25 87 GLY A O 1
ATOM 659 N N . ILE A 1 88 ? -12.044 -12.292 2.034 1.00 95.31 88 ILE A N 1
ATOM 660 C CA . ILE A 1 88 ? -12.323 -11.332 3.104 1.00 95.31 88 ILE A CA 1
ATOM 661 C C . ILE A 1 88 ? -11.548 -11.793 4.334 1.00 95.31 88 ILE A C 1
ATOM 663 O O . ILE A 1 88 ? -11.635 -12.962 4.705 1.00 95.31 88 ILE A O 1
ATOM 667 N N . ARG A 1 89 ? -10.818 -10.874 4.959 1.00 94.31 89 ARG A N 1
ATOM 668 C CA . ARG A 1 89 ? -10.190 -11.058 6.270 1.00 94.31 89 ARG A CA 1
ATOM 669 C C . ARG A 1 89 ? -10.773 -10.051 7.240 1.00 94.31 89 ARG A C 1
ATOM 671 O O . ARG A 1 89 ? -10.977 -8.900 6.863 1.00 94.31 89 ARG A O 1
ATOM 678 N N . GLU A 1 90 ? -11.007 -10.477 8.467 1.00 94.75 90 GLU A N 1
ATOM 679 C CA . GLU A 1 90 ? -11.477 -9.644 9.571 1.00 94.75 90 GLU A CA 1
ATOM 680 C C . GLU A 1 90 ? -10.512 -9.842 10.742 1.00 94.75 90 GLU A C 1
ATOM 682 O O . GLU A 1 90 ? -10.044 -10.957 10.979 1.00 94.75 90 GLU A O 1
ATOM 687 N N . ALA A 1 91 ? -10.179 -8.767 11.448 1.00 93.75 91 ALA A N 1
ATOM 688 C CA 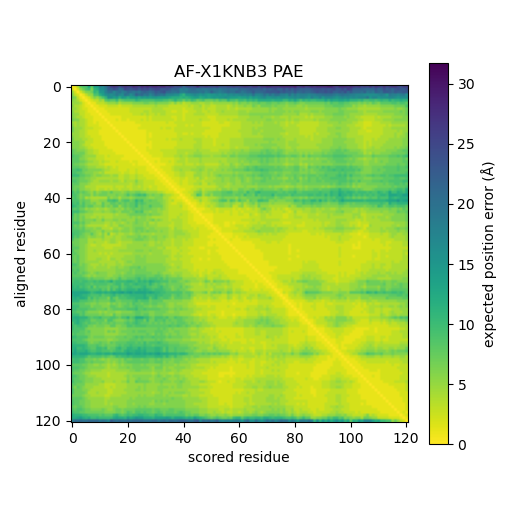. ALA A 1 91 ? -9.305 -8.819 12.610 1.00 93.75 91 ALA A CA 1
ATOM 689 C C . ALA A 1 91 ? -9.751 -7.802 13.660 1.00 93.75 91 ALA A C 1
ATOM 691 O O . ALA A 1 91 ? -10.258 -6.730 13.329 1.00 93.75 91 ALA A O 1
ATOM 692 N N . GLU A 1 92 ? -9.528 -8.131 14.927 1.00 94.94 92 GLU A N 1
ATOM 693 C CA . GLU A 1 92 ? -9.676 -7.205 16.044 1.00 94.94 92 GLU A CA 1
ATOM 694 C C . GLU A 1 92 ? -8.284 -6.909 16.596 1.00 94.94 92 GLU A C 1
ATOM 696 O O . GLU A 1 92 ? -7.523 -7.826 16.902 1.00 94.94 92 GLU A O 1
ATOM 701 N N . ILE A 1 93 ? -7.931 -5.629 16.658 1.00 91.12 93 ILE A N 1
ATOM 702 C CA . ILE A 1 93 ? -6.605 -5.165 17.056 1.00 91.12 93 ILE A CA 1
ATOM 703 C C . ILE A 1 93 ? -6.782 -4.223 18.233 1.00 91.12 93 ILE A C 1
ATOM 705 O O . ILE A 1 93 ? -7.519 -3.244 18.145 1.00 91.12 93 ILE A O 1
ATOM 709 N N . GLU A 1 94 ? -6.116 -4.517 19.340 1.00 89.50 94 GLU A N 1
ATOM 710 C CA . GLU A 1 94 ? -6.115 -3.633 20.497 1.00 89.50 94 GLU A CA 1
ATOM 711 C C . GLU A 1 94 ? -5.069 -2.526 20.314 1.00 89.50 94 GLU A C 1
ATOM 713 O O . GLU A 1 94 ? -3.896 -2.800 20.060 1.00 89.50 94 GLU A O 1
ATOM 718 N N . ILE A 1 95 ? -5.495 -1.271 20.451 1.00 89.38 95 ILE A N 1
ATOM 719 C CA . ILE A 1 95 ? -4.625 -0.093 20.445 1.00 89.38 95 ILE A CA 1
ATOM 720 C C . ILE A 1 95 ? -5.011 0.769 21.647 1.00 89.38 95 ILE A C 1
ATOM 722 O O . ILE A 1 95 ? -6.085 1.361 21.660 1.00 89.38 95 ILE A O 1
ATOM 726 N N . ASP A 1 96 ? -4.145 0.830 22.659 1.00 88.12 96 ASP A N 1
ATOM 727 C CA . ASP A 1 96 ? -4.339 1.642 23.875 1.00 88.12 96 ASP A CA 1
ATOM 728 C C . ASP A 1 96 ? -5.695 1.412 24.580 1.00 88.12 96 ASP A C 1
ATOM 730 O O . ASP A 1 96 ? -6.398 2.349 24.957 1.00 88.12 96 ASP A O 1
ATOM 734 N N . GLY A 1 97 ? -6.114 0.147 24.710 1.00 87.00 97 GLY A N 1
ATOM 735 C CA . GLY A 1 97 ? -7.409 -0.219 25.295 1.00 87.00 97 GLY A CA 1
ATOM 736 C C . GLY A 1 97 ? -8.621 -0.011 24.375 1.00 87.00 97 GLY A C 1
ATOM 737 O O . GLY A 1 97 ? -9.749 -0.293 24.779 1.00 87.00 97 GLY A O 1
ATOM 738 N N . ILE A 1 98 ? -8.418 0.444 23.134 1.00 90.19 98 ILE A N 1
ATOM 739 C CA . ILE A 1 98 ? -9.454 0.527 22.100 1.00 90.19 98 ILE A CA 1
ATOM 740 C C . ILE A 1 98 ? -9.344 -0.696 21.189 1.00 90.19 98 ILE A C 1
ATOM 742 O O . ILE A 1 98 ? -8.335 -0.900 20.516 1.00 90.19 98 ILE A O 1
ATOM 746 N N . THR A 1 99 ? -10.404 -1.499 21.113 1.00 93.56 99 THR A N 1
ATOM 747 C CA . THR A 1 99 ? -10.492 -2.597 20.142 1.00 93.56 99 THR A CA 1
ATOM 748 C C . THR A 1 99 ? -10.911 -2.060 18.775 1.00 93.56 99 THR A C 1
ATOM 750 O O . THR A 1 99 ? -12.074 -1.724 18.544 1.00 93.56 99 THR A O 1
ATOM 753 N N . VAL A 1 100 ? -9.963 -2.004 17.846 1.00 93.56 100 VAL A N 1
ATOM 754 C CA . VAL A 1 100 ? -10.174 -1.610 16.454 1.00 93.56 100 VAL A CA 1
ATOM 755 C C . VAL A 1 100 ? -10.506 -2.847 15.628 1.00 93.56 100 VAL A C 1
ATOM 757 O O . VAL A 1 100 ? -9.672 -3.731 15.440 1.00 93.56 100 VAL A O 1
ATOM 760 N N . LYS A 1 101 ? -11.733 -2.907 15.105 1.00 94.31 101 LYS A N 1
ATOM 761 C CA . LYS A 1 101 ? -12.146 -3.959 14.169 1.00 94.31 101 LYS A CA 1
ATOM 762 C C . LYS A 1 101 ? -11.829 -3.529 12.746 1.00 94.31 101 LYS A C 1
ATOM 764 O O . LYS A 1 101 ? -12.277 -2.472 12.305 1.00 94.31 101 LYS A O 1
ATOM 769 N N . VAL A 1 102 ? -11.082 -4.352 12.025 1.00 95.38 102 VAL A N 1
ATOM 770 C CA . VAL A 1 102 ? -10.680 -4.092 10.643 1.00 95.38 102 VAL A CA 1
ATOM 771 C C . VAL A 1 102 ? -11.127 -5.221 9.732 1.00 95.38 102 VAL A C 1
ATOM 773 O O . VAL A 1 102 ? -11.188 -6.380 10.135 1.00 95.38 102 VAL A O 1
ATOM 776 N N . ALA A 1 103 ? -11.412 -4.873 8.481 1.00 95.56 103 ALA A N 1
ATOM 777 C CA . ALA A 1 103 ? -11.721 -5.826 7.430 1.00 95.56 103 ALA A CA 1
ATOM 778 C C . ALA A 1 103 ? -10.933 -5.490 6.160 1.00 95.56 103 ALA A C 1
ATOM 780 O O . ALA A 1 103 ? -10.812 -4.325 5.779 1.00 95.56 103 ALA A O 1
ATOM 781 N N . VAL A 1 104 ? -10.417 -6.517 5.487 1.00 96.56 104 VAL A N 1
ATOM 782 C CA . VAL A 1 104 ? -9.714 -6.418 4.205 1.00 96.56 104 VAL A CA 1
ATOM 783 C C . VAL A 1 104 ? -10.460 -7.262 3.183 1.00 96.56 104 VAL A C 1
ATOM 785 O O . VAL A 1 104 ? -10.570 -8.475 3.338 1.00 96.56 104 VAL A O 1
ATOM 788 N N . ALA A 1 105 ? -10.945 -6.626 2.118 1.00 96.69 105 ALA A N 1
ATOM 789 C CA . ALA A 1 105 ? -11.557 -7.312 0.986 1.00 96.69 105 ALA A CA 1
ATOM 790 C C . ALA A 1 105 ? -10.576 -7.378 -0.191 1.00 96.69 105 ALA A C 1
ATOM 792 O O . ALA A 1 105 ? -10.154 -6.354 -0.729 1.00 96.69 105 ALA A O 1
ATOM 793 N N . HIS A 1 106 ? -10.231 -8.591 -0.616 1.00 96.19 106 HIS A N 1
ATOM 794 C CA . HIS A 1 106 ? -9.411 -8.833 -1.794 1.00 96.19 106 HIS A CA 1
ATOM 795 C C . HIS A 1 106 ? -10.308 -9.077 -3.015 1.00 96.19 106 HIS A C 1
ATOM 797 O O . HIS A 1 106 ? -10.929 -10.131 -3.155 1.00 96.19 106 HIS A O 1
ATOM 803 N N . GLY A 1 107 ? -10.383 -8.087 -3.906 1.00 95.06 107 GLY A N 1
ATOM 804 C CA . GLY A 1 107 ? -11.213 -8.133 -5.111 1.00 95.06 107 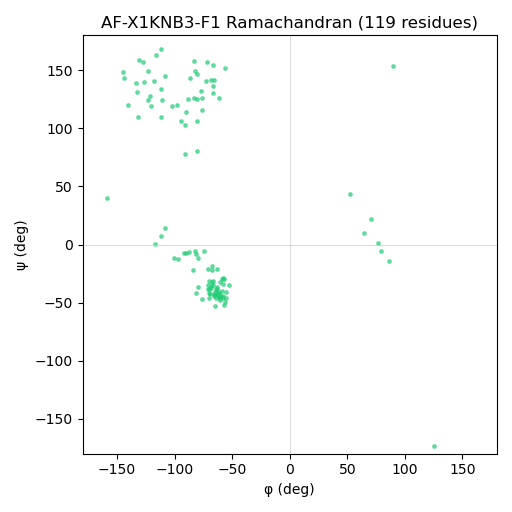GLY A CA 1
ATOM 805 C C . GLY A 1 107 ? -12.640 -7.605 -4.914 1.00 95.06 107 GLY A C 1
ATOM 806 O O . GLY A 1 107 ? -13.212 -7.634 -3.823 1.00 95.06 107 GLY A O 1
ATOM 807 N N . LEU A 1 108 ? -13.235 -7.115 -6.006 1.00 96.69 108 LEU A N 1
ATOM 808 C CA . LEU A 1 108 ? -14.505 -6.376 -5.972 1.00 96.69 108 LEU A CA 1
ATOM 809 C C . LEU A 1 108 ? -15.713 -7.231 -5.567 1.00 96.69 108 LEU A C 1
ATOM 811 O O . LEU A 1 108 ? -16.621 -6.726 -4.910 1.00 96.69 108 LEU A O 1
ATOM 815 N N . ALA A 1 109 ? -15.721 -8.522 -5.911 1.00 96.88 109 ALA A N 1
ATOM 816 C CA . ALA A 1 109 ? -16.793 -9.433 -5.504 1.00 96.88 109 ALA A CA 1
ATOM 817 C C . ALA A 1 109 ? -16.879 -9.548 -3.971 1.00 96.88 109 ALA A C 1
ATOM 819 O O . ALA A 1 109 ? -17.960 -9.459 -3.394 1.00 96.88 109 ALA A O 1
ATOM 820 N N . ASN A 1 110 ? -15.727 -9.652 -3.307 1.00 97.06 110 ASN A N 1
ATOM 821 C CA . ASN A 1 110 ? -15.637 -9.704 -1.850 1.00 97.06 110 ASN A CA 1
ATOM 822 C C . ASN A 1 110 ? -15.960 -8.352 -1.207 1.00 97.06 110 ASN A C 1
ATOM 824 O O . ASN A 1 110 ? -16.656 -8.303 -0.194 1.00 97.06 110 ASN A O 1
ATOM 828 N N . ALA A 1 111 ? -15.526 -7.249 -1.826 1.00 96.38 111 ALA A N 1
ATOM 829 C CA . ALA A 1 111 ? -15.885 -5.908 -1.371 1.00 96.38 111 ALA A CA 1
ATOM 830 C C . ALA A 1 111 ? -17.408 -5.705 -1.371 1.00 96.38 111 ALA A C 1
ATOM 832 O O . ALA A 1 111 ? -17.951 -5.153 -0.417 1.00 96.38 111 ALA A O 1
ATOM 833 N N . ARG A 1 112 ? -18.115 -6.213 -2.390 1.00 96.75 112 ARG A N 1
ATOM 834 C CA . ARG A 1 112 ? -19.581 -6.165 -2.430 1.00 96.75 112 ARG A CA 1
ATOM 835 C C . ARG A 1 112 ? -20.210 -6.911 -1.256 1.00 96.75 112 ARG A C 1
ATOM 837 O O . ARG A 1 112 ? -21.074 -6.350 -0.592 1.00 96.75 112 ARG A O 1
ATOM 844 N N . VAL A 1 113 ? -19.751 -8.134 -0.982 1.00 96.25 113 VAL A N 1
ATOM 845 C CA . VAL A 1 113 ? -20.235 -8.939 0.152 1.00 96.25 113 VAL A CA 1
ATOM 846 C C . VAL A 1 113 ? -20.029 -8.200 1.476 1.00 96.25 113 VAL A C 1
ATOM 848 O O . VAL A 1 113 ? -20.943 -8.160 2.296 1.00 96.25 113 VAL A O 1
ATOM 851 N N . LEU A 1 114 ? -18.859 -7.585 1.679 1.00 95.00 114 LEU A N 1
ATOM 852 C CA . LEU A 1 114 ? -18.559 -6.826 2.893 1.00 95.00 114 LEU A CA 1
ATOM 853 C C . LEU A 1 114 ? -19.474 -5.599 3.042 1.00 95.00 114 LEU A C 1
ATOM 855 O O . LEU A 1 114 ? -20.050 -5.388 4.106 1.00 95.00 114 LEU A O 1
ATOM 859 N N . LEU A 1 115 ? -19.661 -4.825 1.970 1.00 95.88 115 LEU A N 1
ATOM 860 C CA . LEU A 1 115 ? -20.540 -3.652 1.977 1.00 95.88 115 LEU A CA 1
ATOM 861 C C . LEU A 1 115 ? -22.011 -4.026 2.208 1.00 95.88 115 LEU A C 1
ATOM 863 O O . LEU A 1 115 ? -22.709 -3.324 2.935 1.00 95.88 115 LEU A O 1
ATOM 867 N N . ASP A 1 116 ? -22.474 -5.144 1.640 1.00 96.75 116 ASP A N 1
ATOM 868 C CA . ASP A 1 116 ? -23.834 -5.649 1.859 1.00 96.75 116 ASP A CA 1
ATOM 869 C C . ASP A 1 116 ? -24.063 -6.099 3.308 1.00 96.75 116 ASP A C 1
ATOM 871 O O . ASP A 1 116 ? -25.171 -5.932 3.817 1.00 96.75 116 ASP A O 1
ATOM 875 N N . LYS A 1 117 ? -23.043 -6.660 3.976 1.00 94.19 117 LYS A N 1
ATOM 876 C CA . LYS A 1 117 ? -23.097 -6.946 5.419 1.00 94.19 117 LYS A CA 1
ATOM 877 C C . LYS A 1 117 ? -23.202 -5.645 6.217 1.00 94.19 117 LYS A C 1
ATOM 879 O O . LYS A 1 117 ? -24.159 -5.479 6.956 1.00 94.19 117 LYS A O 1
ATOM 884 N N . ILE A 1 118 ? -22.296 -4.689 5.985 1.0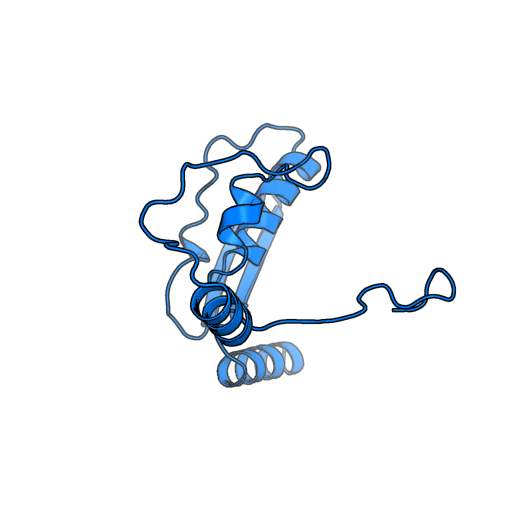0 93.81 118 ILE A N 1
ATOM 885 C CA . ILE A 1 118 ? -22.286 -3.391 6.689 1.00 93.81 118 ILE A CA 1
ATOM 886 C C . ILE A 1 118 ? -23.628 -2.660 6.542 1.00 93.81 118 ILE A C 1
ATOM 888 O O . ILE A 1 118 ? -24.132 -2.093 7.506 1.00 93.81 118 ILE A O 1
ATOM 892 N N . GLY A 1 119 ? -24.233 -2.692 5.352 1.00 93.31 119 GLY A N 1
ATOM 893 C CA . GLY A 1 119 ? -25.524 -2.048 5.105 1.00 93.31 119 GLY A CA 1
ATOM 894 C C . GLY A 1 119 ? -26.711 -2.690 5.832 1.00 93.31 119 GLY A C 1
ATOM 895 O O . GLY A 1 119 ? -27.749 -2.046 5.963 1.00 93.31 119 GLY A O 1
ATOM 896 N N . LYS A 1 120 ? -26.585 -3.942 6.290 1.00 94.69 120 LYS A N 1
ATOM 897 C CA . LYS A 1 120 ? -27.640 -4.676 7.008 1.00 94.69 120 LYS A CA 1
ATOM 898 C C . LYS A 1 120 ? -27.498 -4.618 8.534 1.00 94.69 120 LYS A C 1
ATOM 900 O O . LYS A 1 120 ? -28.473 -4.947 9.209 1.00 94.69 120 LYS A O 1
ATOM 905 N N . GLY A 1 121 ? -26.349 -4.168 9.046 1.00 73.38 121 GLY A N 1
ATOM 906 C CA . GLY A 1 121 ? -25.972 -4.258 10.464 1.00 73.38 121 GLY A CA 1
ATOM 907 C C . GLY A 1 121 ? -25.424 -5.630 10.833 1.00 73.38 121 GLY A C 1
ATOM 908 O O . GLY A 1 121 ? -25.455 -5.935 12.042 1.00 73.38 121 GLY A O 1
#

Sequence (121 aa):
MKSSGQQDVDVVLTTRELARMVKQAGIDFVNLVEEKFDEPLGISTGAATIFANTGGVMEAALRSAYEIVTGKVLTDVEFHSVRGWEGIREAEIEIDGITVKVAVAHGLANARVLLDKIGKG

Secondary structure (DSSP, 8-state):
--TTSS-S-S----HHHHHHHHHHTT--GGGPPP-PPPTTTT---HHHHTTTSTTHHHHHHHHHHHHHHH-S--S----GGG-SS-SEEEEEEEETTEEEEEEEE-SHHHHHHHHHHHHH-

Solvent-accessible surface area (backbone atoms only — not comparable to full-atom values): 7679 Å² total; per-residue (Å²): 123,50,94,81,80,48,69,84,69,91,79,88,76,54,74,70,56,51,54,48,51,43,56,74,70,69,53,64,74,90,77,58,79,92,76,82,66,58,86,79,84,49,72,81,49,79,46,64,70,39,38,88,45,64,32,19,53,58,44,33,49,49,54,52,49,44,29,70,73,65,74,44,86,73,86,78,78,78,57,64,67,52,50,72,82,62,45,66,38,68,42,77,43,78,51,91,90,41,77,45,76,47,75,40,55,52,55,69,74,36,40,49,56,52,51,56,45,65,76,73,108